Protein AF-A0A8T6A1T8-F1 (afdb_monomer_lite)

InterPro domains:
  IPR002736 Triphosphoribosyl-dephospho-CoA protein [PF01874] (1-61)
  IPR002736 Triphosphoribosyl-dephospho-CoA protein [PTHR30201] (1-63)

pLDDT: mean 91.35, std 7.73, range [53.19, 97.0]

Sequence (63 aa):
SRGGEGGLRWLQREAQTLLQKGGIRTPADLDYLRQFDRECIERNLSPGGSADLLILTWFLAQI

Secondary structure (DSSP, 8-state):
-TTHHHHHH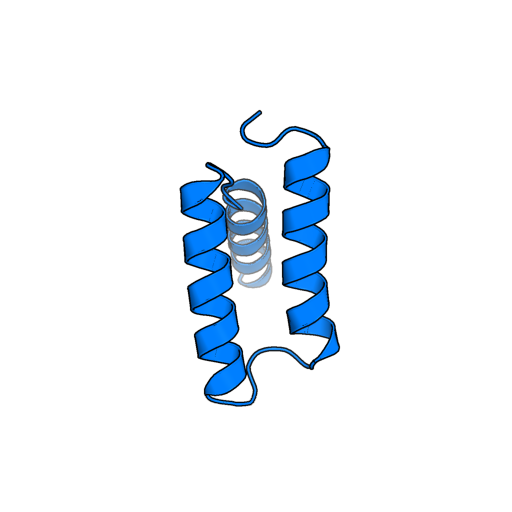HHHHHHHHHHHTTSS-SHHHHHHHHHHHHHHHHTT---HHHHHHHHHHHHHHT-

Foldseek 3Di:
DQQPPNLVVVLVVLVVVCVVVVHPDDPVSVVSVVVSVVVCVVSVHDPVVVVVVVVVVVVVVVD

Radius of gyration: 13.33 Å; chains: 1; bounding box: 22×36×31 Å

Organism: Escherichia coli (NCBI:txid562)

Structure (mmCIF, N/CA/C/O backbone):
data_AF-A0A8T6A1T8-F1
#
_entry.id   AF-A0A8T6A1T8-F1
#
loop_
_atom_site.group_PDB
_atom_site.id
_atom_site.type_symbol
_atom_site.label_atom_id
_atom_site.label_alt_id
_atom_site.label_comp_id
_atom_site.label_asym_id
_atom_site.label_entity_id
_atom_site.label_seq_id
_atom_site.pdbx_PDB_ins_code
_atom_site.Cartn_x
_atom_site.Cartn_y
_atom_site.Cartn_z
_atom_site.occupancy
_atom_site.B_iso_or_equiv
_atom_site.auth_seq_id
_atom_site.auth_comp_id
_atom_site.auth_asym_id
_atom_site.auth_atom_id
_atom_site.pdbx_PDB_model_num
ATOM 1 N N . SER A 1 1 ? 6.121 -1.634 -18.036 1.00 53.19 1 SER A N 1
ATOM 2 C CA . SER A 1 1 ? 5.149 -1.267 -16.983 1.00 53.19 1 SER A CA 1
ATOM 3 C C . SER A 1 1 ? 4.882 -2.488 -16.121 1.00 53.19 1 SER A C 1
ATOM 5 O O . SER A 1 1 ? 4.385 -3.470 -16.654 1.00 53.19 1 SER A O 1
ATOM 7 N N . ARG A 1 2 ? 5.328 -2.506 -14.857 1.00 61.22 2 ARG A N 1
ATOM 8 C CA . ARG A 1 2 ? 5.769 -3.739 -14.157 1.00 61.22 2 ARG A CA 1
ATOM 9 C C . ARG A 1 2 ? 4.693 -4.784 -13.778 1.00 61.22 2 ARG A C 1
ATOM 11 O O . ARG A 1 2 ? 5.035 -5.787 -13.181 1.00 61.22 2 ARG A O 1
ATOM 18 N N . GLY A 1 3 ? 3.438 -4.619 -14.197 1.00 68.88 3 GLY A N 1
ATOM 19 C CA . GLY A 1 3 ? 2.380 -5.628 -14.021 1.00 68.88 3 GLY A CA 1
ATOM 20 C C . GLY A 1 3 ? 1.364 -5.736 -15.154 1.00 68.88 3 GLY A C 1
ATOM 21 O O . GLY A 1 3 ? 0.452 -6.557 -15.084 1.00 68.88 3 GLY A O 1
ATOM 22 N N . GLY A 1 4 ? 1.473 -4.883 -16.178 1.00 85.31 4 GLY A N 1
ATOM 23 C CA . GLY A 1 4 ? 0.402 -4.696 -17.156 1.00 85.31 4 GLY A CA 1
ATOM 24 C C . GLY A 1 4 ? -0.962 -4.407 -16.510 1.00 85.31 4 GLY A C 1
ATOM 25 O O . GLY A 1 4 ? -1.081 -4.081 -15.329 1.00 85.31 4 GLY A O 1
ATOM 26 N N . GLU A 1 5 ? -2.017 -4.549 -17.301 1.00 86.75 5 GLU A N 1
ATOM 27 C CA . GLU A 1 5 ? -3.396 -4.345 -16.851 1.00 86.75 5 GLU A CA 1
ATOM 28 C C . GLU A 1 5 ? -3.848 -5.417 -15.835 1.00 86.75 5 GLU A C 1
ATOM 30 O O . GLU A 1 5 ? -4.610 -5.139 -14.911 1.00 86.75 5 GLU A O 1
ATOM 35 N N . GLY A 1 6 ? -3.344 -6.650 -15.973 1.00 89.25 6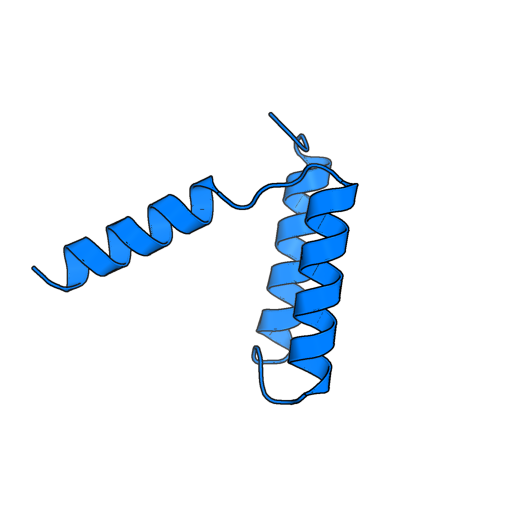 GLY A N 1
ATOM 36 C CA . GLY A 1 6 ? -3.644 -7.759 -15.062 1.00 89.25 6 GLY A CA 1
ATOM 37 C C . GLY A 1 6 ? -3.125 -7.520 -13.643 1.00 89.25 6 GLY A C 1
ATOM 38 O O . GLY A 1 6 ? -3.885 -7.654 -12.686 1.00 89.25 6 GLY A O 1
ATOM 39 N N . GLY A 1 7 ? -1.864 -7.104 -13.511 1.00 90.88 7 GLY A N 1
ATOM 40 C CA . GLY A 1 7 ? -1.261 -6.764 -12.223 1.00 90.88 7 GLY A CA 1
ATOM 41 C C . GLY A 1 7 ? -1.921 -5.552 -11.572 1.00 90.88 7 GLY A C 1
ATOM 42 O O . GLY A 1 7 ? -2.154 -5.566 -10.367 1.00 90.88 7 GLY A O 1
ATOM 43 N N . LEU A 1 8 ? -2.310 -4.545 -12.365 1.00 90.62 8 LEU A N 1
ATOM 44 C CA . LEU A 1 8 ? -3.065 -3.396 -11.860 1.00 90.62 8 LEU A CA 1
ATOM 45 C C . LEU A 1 8 ? -4.426 -3.816 -11.289 1.00 90.62 8 LEU A C 1
ATOM 47 O O . LEU A 1 8 ? -4.752 -3.451 -10.162 1.00 90.62 8 LEU A O 1
ATOM 51 N N . ARG A 1 9 ? -5.201 -4.621 -12.030 1.00 93.12 9 ARG A N 1
ATOM 52 C CA . ARG A 1 9 ? -6.499 -5.130 -11.557 1.00 93.12 9 ARG A CA 1
ATOM 53 C C . ARG A 1 9 ? -6.376 -5.970 -10.293 1.00 93.12 9 ARG A C 1
ATOM 55 O O . ARG A 1 9 ? -7.260 -5.921 -9.443 1.00 93.12 9 ARG A O 1
ATOM 62 N N . TRP A 1 10 ? -5.321 -6.774 -10.188 1.00 93.88 10 TRP A N 1
ATOM 63 C CA . TRP A 1 10 ? -5.064 -7.565 -8.990 1.00 93.88 10 TRP A CA 1
ATOM 64 C C . TRP A 1 10 ? -4.741 -6.659 -7.793 1.00 93.88 10 TRP A C 1
ATOM 66 O O . TRP A 1 10 ? -5.421 -6.749 -6.776 1.00 93.88 10 TRP A O 1
ATOM 76 N N . LEU A 1 11 ? -3.813 -5.709 -7.953 1.00 93.75 11 LEU A N 1
ATOM 77 C CA . LEU A 1 11 ? -3.432 -4.757 -6.903 1.00 93.75 11 LEU A CA 1
ATOM 78 C C . LEU A 1 11 ? -4.644 -3.959 -6.391 1.00 93.75 11 LEU A C 1
ATOM 80 O O . LEU A 1 11 ? -4.851 -3.830 -5.186 1.00 93.75 11 LEU A O 1
ATOM 84 N N . GLN A 1 12 ? -5.471 -3.454 -7.312 1.00 93.56 12 GLN A N 1
ATOM 85 C CA . GLN A 1 12 ? -6.695 -2.721 -6.981 1.00 93.56 12 GLN A CA 1
ATOM 86 C C . GLN A 1 12 ? -7.695 -3.589 -6.210 1.00 93.56 12 GLN A C 1
ATOM 88 O O . GLN A 1 12 ? -8.319 -3.102 -5.272 1.00 93.56 12 GLN A O 1
ATOM 93 N N . ARG A 1 13 ? -7.834 -4.868 -6.574 1.00 95.44 13 ARG A N 1
ATOM 94 C CA . ARG A 1 13 ? -8.753 -5.806 -5.915 1.00 95.44 13 ARG A CA 1
ATOM 95 C C . ARG A 1 13 ? -8.337 -6.114 -4.481 1.00 95.44 13 ARG A C 1
ATOM 97 O O . ARG A 1 13 ? -9.191 -6.080 -3.597 1.00 95.44 13 ARG A O 1
ATOM 104 N N . GLU A 1 14 ? -7.059 -6.395 -4.241 1.00 94.88 14 GLU A N 1
ATOM 105 C CA . GLU A 1 14 ? -6.557 -6.674 -2.888 1.00 94.88 14 GLU A CA 1
ATOM 106 C C . GLU A 1 14 ? -6.695 -5.437 -1.990 1.00 94.88 14 GLU A C 1
ATOM 108 O O . GLU A 1 14 ? -7.250 -5.514 -0.890 1.00 94.88 14 GLU A O 1
ATOM 113 N N . ALA A 1 15 ? -6.309 -4.262 -2.501 1.00 94.62 15 ALA A N 1
ATOM 114 C CA . ALA A 1 15 ? -6.496 -3.000 -1.791 1.00 94.62 15 ALA A CA 1
ATOM 115 C C . ALA A 1 15 ? -7.981 -2.736 -1.479 1.00 94.62 15 ALA A C 1
ATOM 117 O O . ALA A 1 15 ? -8.335 -2.394 -0.350 1.00 94.62 15 ALA A O 1
ATOM 118 N N . GLN A 1 16 ? -8.874 -2.946 -2.452 1.00 95.62 16 GLN A N 1
ATOM 119 C CA . GLN A 1 16 ? -10.311 -2.757 -2.267 1.00 95.62 16 GLN A CA 1
ATOM 120 C C . GLN A 1 16 ? -10.906 -3.758 -1.270 1.00 95.62 16 GLN A C 1
ATOM 122 O O . GLN A 1 16 ? -11.769 -3.380 -0.482 1.00 95.62 16 GLN A O 1
ATOM 127 N N . THR A 1 17 ? -10.424 -5.001 -1.252 1.00 95.31 17 THR A N 1
ATOM 128 C CA . THR A 1 17 ? -10.855 -6.031 -0.295 1.00 95.31 17 THR A CA 1
ATOM 129 C C . THR A 1 17 ? -10.545 -5.609 1.139 1.00 95.31 17 THR A C 1
ATOM 131 O O . THR A 1 17 ? -11.411 -5.703 2.010 1.00 95.31 17 THR A O 1
ATOM 134 N N . LEU A 1 18 ? -9.340 -5.088 1.393 1.00 94.31 18 LEU A N 1
ATOM 135 C CA . LEU A 1 18 ? -8.969 -4.565 2.710 1.00 94.31 18 LEU A CA 1
ATOM 136 C C . LEU A 1 18 ? -9.826 -3.351 3.102 1.00 94.31 18 LEU A C 1
ATOM 138 O O . LEU A 1 18 ? -10.316 -3.268 4.227 1.00 94.31 18 LEU A O 1
ATOM 142 N N . LEU A 1 19 ? -10.062 -2.427 2.167 1.00 94.75 19 LEU A N 1
ATOM 143 C CA . LEU A 1 19 ? -10.886 -1.241 2.414 1.00 94.75 19 LEU A CA 1
ATOM 144 C C . LEU A 1 19 ? -12.356 -1.589 2.692 1.00 94.75 19 LEU A C 1
ATOM 146 O O . LEU A 1 19 ? -12.953 -1.012 3.598 1.00 94.75 19 LEU A O 1
ATOM 150 N N . GLN A 1 20 ? -12.934 -2.556 1.975 1.00 95.00 20 GLN A N 1
ATOM 151 C CA . GLN A 1 20 ? -14.313 -3.018 2.186 1.00 95.00 20 GLN A CA 1
ATOM 152 C C . GLN A 1 20 ? -14.512 -3.684 3.552 1.00 95.00 20 GLN A C 1
ATOM 154 O O . GLN A 1 20 ? -15.583 -3.559 4.143 1.00 95.00 20 GLN A O 1
ATOM 159 N N . LYS A 1 21 ? -13.472 -4.329 4.095 1.00 92.31 21 LYS A N 1
ATOM 160 C CA . LYS A 1 21 ? -13.460 -4.836 5.480 1.00 92.31 21 LYS A CA 1
ATOM 161 C C . LYS A 1 21 ? -13.346 -3.721 6.529 1.00 92.31 21 LYS A C 1
ATOM 163 O O . LYS A 1 21 ? -13.465 -3.975 7.725 1.00 92.31 21 LYS A O 1
ATOM 168 N N . GLY A 1 22 ? -13.172 -2.475 6.087 1.00 93.12 22 GLY A N 1
ATOM 169 C CA . GLY A 1 22 ? -13.060 -1.300 6.939 1.00 93.12 22 GLY A CA 1
ATOM 170 C C . GLY A 1 22 ? -11.625 -0.854 7.213 1.00 93.12 22 GLY A C 1
ATOM 171 O O . GLY A 1 22 ? -11.419 -0.045 8.121 1.00 93.12 22 GLY A O 1
ATOM 172 N N . GLY A 1 23 ? -10.658 -1.356 6.441 1.00 93.19 23 GLY A N 1
ATOM 173 C CA . GLY A 1 23 ? -9.237 -1.082 6.615 1.00 93.19 23 GLY A CA 1
ATOM 174 C C . GLY A 1 23 ? -8.610 -1.936 7.716 1.00 93.19 23 GLY A C 1
ATOM 175 O O . GLY A 1 23 ? -9.082 -3.025 8.026 1.00 93.19 23 GLY A O 1
ATOM 176 N N . ILE A 1 24 ? -7.529 -1.433 8.311 1.00 94.81 24 ILE A N 1
ATOM 177 C CA . ILE A 1 24 ? -6.809 -2.126 9.383 1.00 94.81 24 ILE A CA 1
ATOM 178 C C . ILE A 1 24 ? -7.531 -1.865 10.707 1.00 94.81 24 ILE A C 1
ATOM 180 O O . ILE A 1 24 ? -7.428 -0.769 11.259 1.00 94.81 24 ILE A O 1
ATOM 184 N N . ARG A 1 25 ? -8.275 -2.853 11.215 1.00 94.69 25 ARG A N 1
ATOM 185 C CA . ARG A 1 25 ? -9.008 -2.750 12.494 1.00 94.69 25 ARG A CA 1
ATOM 186 C C . ARG A 1 25 ? -8.601 -3.818 13.497 1.00 94.69 25 ARG A C 1
ATOM 188 O O . ARG A 1 25 ? -8.727 -3.616 14.701 1.00 94.69 25 ARG A O 1
ATOM 195 N N . THR A 1 26 ? -8.117 -4.947 13.001 1.00 94.88 26 THR A N 1
ATOM 196 C CA . THR A 1 26 ? -7.705 -6.104 13.788 1.00 94.88 26 THR A CA 1
ATOM 197 C C . THR A 1 26 ? -6.266 -6.504 13.452 1.00 94.88 26 THR A C 1
ATOM 199 O O . THR A 1 26 ? -5.761 -6.159 12.380 1.00 94.88 26 THR A O 1
ATOM 202 N N . PRO 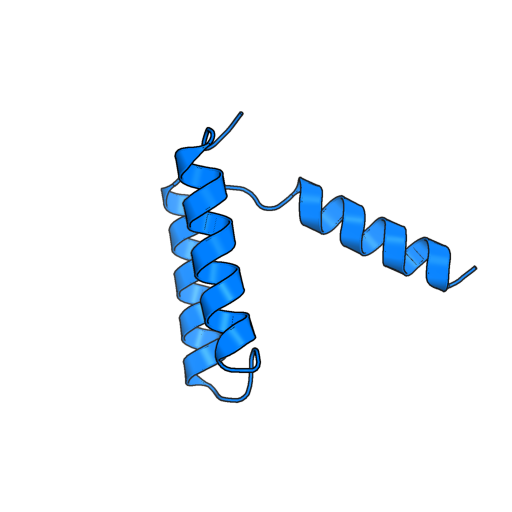A 1 27 ? -5.589 -7.277 14.322 1.00 95.19 27 PRO A N 1
ATOM 203 C CA . PRO A 1 27 ? -4.280 -7.844 13.998 1.00 95.19 27 PRO A CA 1
ATOM 204 C C . PRO A 1 27 ? -4.283 -8.681 12.709 1.00 95.19 27 PRO A C 1
ATOM 206 O O . PRO A 1 27 ? -3.329 -8.625 11.939 1.00 95.19 27 PRO A O 1
ATOM 209 N N . ALA A 1 28 ? -5.386 -9.384 12.427 1.00 94.50 28 ALA A N 1
ATOM 210 C CA . ALA A 1 28 ? -5.538 -10.179 11.212 1.00 94.50 28 ALA A CA 1
ATOM 211 C C . ALA A 1 28 ? -5.528 -9.321 9.932 1.00 94.50 28 ALA A C 1
ATOM 213 O O . ALA A 1 28 ? -4.999 -9.755 8.911 1.00 94.50 28 ALA A O 1
ATOM 214 N N . ASP A 1 29 ? -6.054 -8.092 9.980 1.00 94.94 29 ASP A N 1
ATOM 215 C CA . ASP A 1 29 ? -6.016 -7.168 8.838 1.00 94.94 29 ASP A CA 1
ATOM 216 C C . ASP A 1 29 ? -4.588 -6.690 8.550 1.00 94.94 29 ASP A C 1
ATOM 218 O O . ASP A 1 29 ? -4.201 -6.518 7.393 1.00 94.94 29 ASP A O 1
ATOM 222 N N . LEU A 1 30 ? -3.785 -6.504 9.603 1.00 95.62 30 LEU A N 1
ATOM 223 C CA . LEU A 1 30 ? -2.375 -6.148 9.466 1.00 95.62 30 LEU A CA 1
ATOM 224 C C . LEU A 1 30 ? -1.564 -7.309 8.879 1.00 95.62 30 LEU A C 1
ATOM 226 O O . LEU A 1 30 ? -0.705 -7.090 8.025 1.00 95.62 30 LEU A O 1
ATOM 230 N N . ASP A 1 31 ? -1.847 -8.539 9.300 1.00 96.25 31 ASP A N 1
ATOM 231 C CA . ASP A 1 31 ? -1.205 -9.726 8.735 1.00 96.25 31 ASP A CA 1
ATOM 232 C C . ASP A 1 31 ? -1.606 -9.951 7.274 1.00 96.25 31 ASP A C 1
ATOM 234 O O . ASP A 1 31 ? -0.750 -10.277 6.448 1.00 96.25 31 ASP A O 1
ATOM 238 N N . TYR A 1 32 ? -2.867 -9.679 6.923 1.00 95.38 32 TYR A N 1
ATOM 239 C CA . TYR A 1 32 ? -3.314 -9.649 5.532 1.00 95.38 32 TYR A CA 1
ATOM 240 C C . TYR A 1 32 ? -2.568 -8.582 4.721 1.00 95.38 32 TYR A C 1
ATOM 242 O O . TYR A 1 32 ? -2.072 -8.885 3.640 1.00 95.38 32 TYR A O 1
ATOM 250 N N . LEU A 1 33 ? -2.416 -7.359 5.242 1.00 95.31 33 LEU A N 1
ATOM 251 C CA . LEU A 1 33 ? -1.667 -6.302 4.556 1.00 95.31 33 LEU A CA 1
ATOM 252 C C . LEU A 1 33 ? -0.196 -6.688 4.331 1.00 95.31 33 LEU A C 1
ATOM 254 O O . LEU A 1 33 ? 0.345 -6.449 3.256 1.00 95.31 33 LEU A O 1
ATOM 258 N N . ARG A 1 34 ? 0.449 -7.324 5.316 1.00 95.81 34 ARG A N 1
ATOM 259 C CA . ARG A 1 34 ? 1.824 -7.836 5.178 1.00 95.81 34 ARG A CA 1
ATOM 260 C C . ARG A 1 34 ? 1.926 -8.935 4.124 1.00 95.81 34 ARG A C 1
ATOM 262 O O . ARG A 1 34 ? 2.913 -8.994 3.397 1.00 95.81 34 ARG A O 1
ATOM 269 N N . GLN A 1 35 ? 0.933 -9.819 4.051 1.00 95.75 35 GLN A N 1
ATOM 270 C CA . GLN A 1 35 ? 0.871 -10.835 3.002 1.00 95.75 35 GLN A CA 1
ATOM 271 C C . GLN A 1 35 ? 0.680 -10.191 1.626 1.00 95.75 35 GLN A C 1
ATOM 273 O O . GLN A 1 35 ? 1.400 -10.535 0.693 1.00 95.75 35 GLN A O 1
ATOM 278 N N . PHE A 1 36 ? -0.224 -9.220 1.518 1.00 95.12 36 PHE A N 1
ATOM 279 C CA . PHE A 1 36 ? -0.453 -8.461 0.295 1.00 95.12 36 PHE A CA 1
ATOM 280 C C . PHE A 1 36 ? 0.830 -7.762 -0.198 1.00 95.12 36 PHE A C 1
ATOM 282 O O . PHE A 1 36 ? 1.153 -7.850 -1.383 1.00 95.12 36 PHE A O 1
ATOM 289 N N . ASP A 1 37 ? 1.605 -7.145 0.698 1.00 94.25 37 ASP A N 1
ATOM 290 C CA . ASP A 1 37 ? 2.900 -6.530 0.369 1.00 94.25 37 ASP A CA 1
ATOM 291 C C . ASP A 1 37 ? 3.922 -7.551 -0.172 1.00 94.25 37 ASP A C 1
ATOM 293 O O . ASP A 1 37 ? 4.520 -7.337 -1.230 1.00 94.25 37 ASP A O 1
ATOM 297 N N . ARG A 1 38 ? 4.054 -8.719 0.476 1.00 95.12 38 ARG A N 1
ATOM 298 C CA . ARG A 1 38 ? 4.899 -9.816 -0.037 1.00 95.12 38 ARG A CA 1
ATOM 299 C C . ARG A 1 38 ? 4.486 -10.244 -1.441 1.00 95.12 38 ARG A C 1
ATOM 301 O O . ARG A 1 38 ? 5.330 -10.393 -2.321 1.00 95.12 38 ARG A O 1
ATOM 308 N N . GLU A 1 39 ? 3.187 -10.395 -1.668 1.00 94.38 39 GLU A N 1
ATOM 309 C CA . GLU A 1 39 ? 2.649 -10.797 -2.964 1.00 94.38 39 GLU A CA 1
ATOM 310 C C . GLU A 1 39 ? 2.895 -9.756 -4.063 1.00 94.38 39 GLU A C 1
ATOM 312 O O . GLU A 1 39 ? 3.089 -10.130 -5.225 1.00 94.38 39 GLU A O 1
ATOM 317 N N . CYS A 1 40 ? 2.938 -8.469 -3.706 1.00 92.81 40 CYS A N 1
ATOM 318 C CA . CYS A 1 40 ? 3.346 -7.400 -4.612 1.00 92.81 40 CYS A CA 1
ATOM 319 C C . CYS A 1 40 ? 4.809 -7.566 -5.037 1.00 92.81 40 CYS A C 1
ATOM 321 O O . CYS A 1 40 ? 5.101 -7.528 -6.233 1.00 92.81 40 CYS A O 1
ATOM 323 N N . ILE A 1 41 ? 5.712 -7.820 -4.083 1.00 91.88 41 ILE A N 1
ATOM 324 C CA . ILE A 1 41 ? 7.143 -8.039 -4.343 1.00 91.88 41 ILE A CA 1
ATOM 325 C C . ILE A 1 41 ? 7.351 -9.250 -5.261 1.00 91.88 41 ILE A C 1
ATOM 327 O O . ILE A 1 41 ? 8.035 -9.134 -6.279 1.00 91.88 41 ILE A O 1
ATOM 331 N N . GLU A 1 42 ? 6.717 -10.385 -4.957 1.00 93.44 42 GLU A N 1
ATOM 332 C CA . GLU A 1 42 ? 6.806 -11.614 -5.764 1.00 93.44 42 GLU A CA 1
ATOM 333 C C . GLU A 1 42 ? 6.336 -11.404 -7.209 1.00 93.44 42 GLU A C 1
ATOM 335 O O . GLU A 1 42 ? 6.921 -11.937 -8.152 1.00 93.44 42 GLU A O 1
ATOM 340 N N . ARG A 1 43 ? 5.294 -10.587 -7.398 1.00 89.62 43 ARG A N 1
ATOM 341 C CA . ARG A 1 43 ? 4.733 -10.259 -8.717 1.00 89.62 43 ARG A CA 1
ATOM 342 C C . ARG A 1 43 ? 5.438 -9.080 -9.396 1.00 89.62 43 ARG A C 1
ATOM 344 O O . ARG A 1 43 ? 5.022 -8.684 -10.484 1.00 89.62 43 ARG A O 1
ATOM 351 N N . ASN A 1 44 ? 6.486 -8.518 -8.785 1.00 90.12 44 ASN A N 1
ATOM 352 C CA . ASN A 1 44 ? 7.187 -7.309 -9.237 1.00 90.12 44 ASN A CA 1
ATOM 353 C C . ASN A 1 44 ? 6.242 -6.099 -9.426 1.00 90.12 44 ASN A C 1
ATOM 355 O O . ASN A 1 44 ? 6.459 -5.234 -10.279 1.00 90.12 44 ASN A O 1
ATOM 359 N N . LEU A 1 45 ? 5.170 -6.046 -8.634 1.00 89.81 45 LEU A N 1
ATOM 360 C CA . LEU A 1 45 ? 4.188 -4.971 -8.620 1.00 89.81 45 LEU A CA 1
ATOM 361 C C . LEU A 1 45 ? 4.598 -3.948 -7.568 1.00 89.81 45 LEU A C 1
ATOM 363 O O . LEU A 1 45 ? 4.781 -4.281 -6.404 1.00 89.81 45 LEU A O 1
ATOM 367 N N . SER A 1 46 ? 4.720 -2.687 -7.973 1.00 84.69 46 SER A N 1
ATOM 368 C CA . SER A 1 46 ? 5.015 -1.59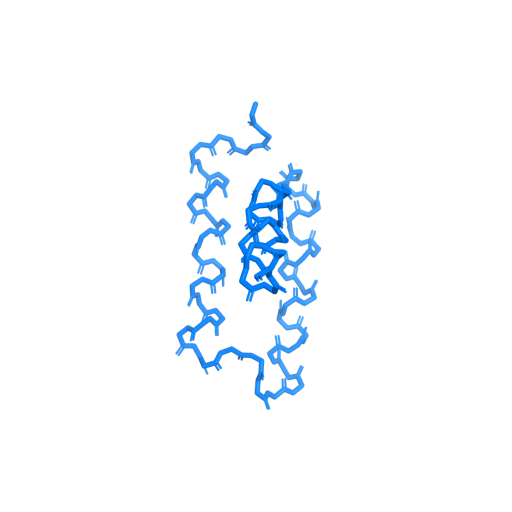1 -7.053 1.00 84.69 46 SER A CA 1
ATOM 369 C C . SER A 1 46 ? 3.892 -0.555 -7.102 1.00 84.69 46 SER A C 1
ATOM 371 O O . SER A 1 46 ? 3.607 -0.040 -8.189 1.00 84.69 46 SER A O 1
ATOM 373 N N . PRO A 1 47 ? 3.286 -0.196 -5.955 1.00 82.94 47 PRO A N 1
ATOM 374 C CA . PRO A 1 47 ? 2.326 0.900 -5.853 1.00 82.94 47 PRO A CA 1
ATOM 375 C C . PRO A 1 47 ? 3.003 2.288 -5.788 1.00 82.94 47 PRO A C 1
ATOM 377 O O . PRO A 1 47 ? 2.391 3.244 -5.313 1.00 82.94 47 PRO A O 1
ATOM 380 N N . GLY A 1 48 ? 4.252 2.430 -6.255 1.00 85.69 48 GLY A N 1
ATOM 381 C CA . GLY A 1 48 ? 5.042 3.664 -6.125 1.00 85.69 48 GLY A CA 1
ATOM 382 C C . GLY A 1 48 ? 4.320 4.919 -6.623 1.00 85.69 48 GLY A C 1
ATOM 383 O O . GLY A 1 48 ? 4.196 5.881 -5.877 1.00 85.69 48 GLY A O 1
ATOM 384 N N . GLY A 1 49 ? 3.706 4.868 -7.809 1.00 86.81 49 GLY A N 1
ATOM 385 C 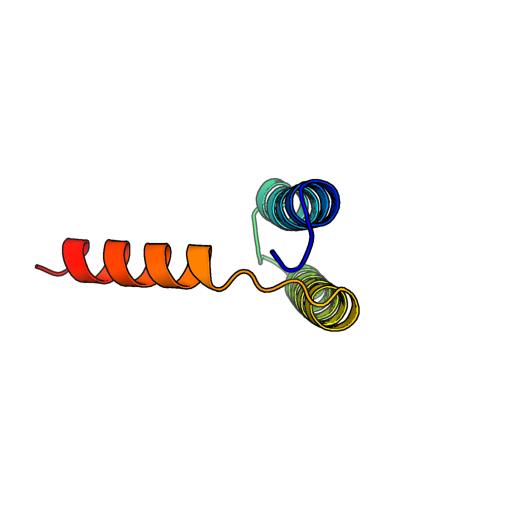CA . GLY A 1 49 ? 2.984 6.027 -8.351 1.00 86.81 49 GLY A CA 1
ATOM 386 C C . GLY A 1 49 ? 1.812 6.496 -7.477 1.00 86.81 49 GLY A C 1
ATOM 387 O O . GLY A 1 49 ? 1.563 7.691 -7.372 1.00 86.81 49 GLY A O 1
ATOM 388 N N . SER A 1 50 ? 1.106 5.583 -6.800 1.00 88.25 50 SER A N 1
ATOM 389 C CA . SER A 1 50 ? 0.074 5.973 -5.827 1.00 88.25 50 SER A CA 1
ATOM 390 C C . SER A 1 50 ? 0.660 6.541 -4.534 1.00 88.25 50 SER A C 1
ATOM 392 O O . SER A 1 50 ? 0.043 7.423 -3.941 1.00 88.25 50 SER A O 1
ATOM 394 N N . ALA A 1 51 ? 1.841 6.083 -4.110 1.00 90.12 51 ALA A N 1
ATOM 395 C CA . ALA A 1 51 ? 2.538 6.654 -2.959 1.00 90.12 51 ALA A CA 1
ATOM 396 C C . ALA A 1 51 ? 3.012 8.089 -3.250 1.00 90.12 51 ALA A C 1
ATOM 398 O O . ALA A 1 51 ? 2.817 8.967 -2.412 1.00 90.12 51 ALA A O 1
ATOM 399 N N . ASP A 1 52 ? 3.533 8.340 -4.455 1.00 93.75 52 ASP A N 1
ATOM 400 C CA . ASP A 1 52 ? 3.939 9.674 -4.914 1.00 93.75 52 ASP A CA 1
ATOM 401 C C . ASP A 1 52 ? 2.748 10.647 -4.923 1.00 93.75 52 ASP A C 1
ATOM 403 O O . ASP A 1 52 ? 2.823 11.763 -4.410 1.00 93.75 52 ASP A O 1
ATOM 407 N N . LEU A 1 53 ? 1.600 10.211 -5.451 1.00 93.56 53 LEU A N 1
ATOM 408 C CA . LEU A 1 53 ? 0.382 11.024 -5.433 1.00 93.56 53 LEU A CA 1
ATOM 409 C C . LEU A 1 53 ? -0.119 11.287 -4.009 1.00 93.56 53 LEU A C 1
ATOM 411 O O . LEU A 1 53 ? -0.558 12.400 -3.713 1.00 93.56 53 LEU A O 1
ATOM 415 N N . LEU A 1 54 ? -0.047 10.290 -3.123 1.00 92.81 54 LEU A N 1
ATOM 416 C CA . LEU A 1 54 ? -0.458 10.439 -1.730 1.00 92.81 54 LEU A CA 1
ATOM 417 C C . LEU A 1 54 ? 0.403 11.476 -1.000 1.00 92.81 54 LEU A C 1
ATOM 419 O O . LEU A 1 54 ? -0.149 12.358 -0.343 1.00 92.81 54 LEU A O 1
ATOM 423 N N . ILE A 1 55 ? 1.733 11.409 -1.139 1.00 94.94 55 ILE A N 1
ATOM 424 C CA . ILE A 1 55 ? 2.629 12.362 -0.471 1.00 94.94 55 ILE A CA 1
ATOM 425 C C . ILE A 1 55 ? 2.477 13.776 -1.038 1.00 94.94 55 ILE A C 1
ATOM 427 O O . ILE A 1 55 ? 2.455 14.733 -0.267 1.00 94.94 55 ILE A O 1
ATOM 431 N N . LEU A 1 56 ? 2.290 13.921 -2.355 1.00 96.69 56 LEU A N 1
ATOM 432 C CA . LEU A 1 56 ? 2.029 15.222 -2.978 1.00 96.69 56 LEU A CA 1
ATOM 433 C C . LEU A 1 56 ? 0.702 15.822 -2.506 1.00 96.69 56 LEU A C 1
ATOM 435 O O . LEU A 1 56 ? 0.647 17.002 -2.170 1.00 96.69 56 LEU A O 1
ATOM 439 N N . THR A 1 57 ? -0.357 15.012 -2.440 1.00 95.94 57 THR A N 1
ATOM 440 C CA . THR A 1 57 ? -1.671 15.457 -1.948 1.00 95.94 57 THR A CA 1
ATOM 441 C C . THR A 1 57 ? -1.585 15.896 -0.490 1.00 95.94 57 THR A C 1
ATOM 443 O O . THR A 1 57 ? -2.128 16.936 -0.127 1.00 95.94 57 THR A O 1
ATOM 446 N N . TRP A 1 58 ? -0.871 15.131 0.342 1.00 96.38 58 TRP A N 1
ATOM 447 C CA . TRP A 1 58 ? -0.644 15.492 1.737 1.00 96.38 58 TRP A CA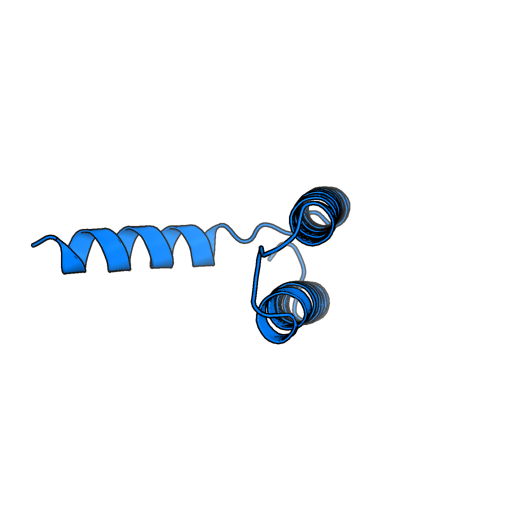 1
ATOM 448 C C . TRP A 1 58 ? 0.145 16.798 1.860 1.00 96.38 58 TRP A C 1
ATOM 450 O O . TRP A 1 58 ? -0.294 17.692 2.573 1.00 96.38 58 TRP A O 1
ATOM 460 N N . PHE A 1 59 ? 1.251 16.946 1.123 1.00 96.94 59 PHE A N 1
ATOM 461 C CA . PHE A 1 59 ? 2.073 18.158 1.127 1.00 96.94 59 PHE A CA 1
ATOM 462 C C . PHE A 1 59 ? 1.265 19.403 0.751 1.00 96.94 59 PHE A C 1
ATOM 464 O O . PHE A 1 59 ? 1.298 20.390 1.478 1.00 96.94 59 PHE A O 1
ATOM 471 N N . LEU A 1 60 ? 0.490 19.342 -0.338 1.00 97.00 60 LEU A N 1
ATOM 472 C CA . LEU A 1 60 ? -0.345 20.459 -0.788 1.00 97.00 60 LEU A CA 1
ATOM 473 C C . LEU A 1 60 ? -1.439 20.832 0.220 1.00 97.00 60 LEU A C 1
ATOM 475 O O . LEU A 1 60 ? -1.798 21.997 0.308 1.00 97.00 60 LEU A O 1
ATOM 479 N N . ALA A 1 61 ? -1.956 19.867 0.983 1.00 96.00 61 ALA A N 1
ATOM 480 C CA . ALA A 1 61 ? -2.948 20.123 2.025 1.00 96.00 61 ALA A CA 1
ATOM 481 C C . ALA A 1 61 ? -2.360 20.761 3.300 1.00 96.00 61 ALA A C 1
ATOM 483 O O . ALA A 1 61 ? -3.125 21.150 4.179 1.00 96.00 61 ALA A O 1
ATOM 484 N N . GLN A 1 62 ? -1.030 20.804 3.447 1.00 92.12 62 GLN A N 1
ATOM 485 C CA . GLN A 1 62 ? -0.337 21.442 4.577 1.00 92.12 62 GLN A CA 1
ATOM 486 C C . GLN A 1 62 ? 0.163 22.864 4.264 1.00 92.12 62 GLN A C 1
ATOM 488 O O . GLN A 1 62 ? 0.745 23.498 5.145 1.00 92.12 62 GLN A O 1
ATOM 493 N N . ILE A 1 63 ? -0.027 23.344 3.031 1.00 81.88 63 ILE A N 1
ATOM 494 C CA . ILE A 1 63 ? 0.269 24.722 2.605 1.00 81.88 63 ILE A CA 1
ATOM 495 C C . ILE A 1 63 ? -0.979 25.578 2.813 1.00 81.88 63 ILE A C 1
ATOM 497 O O . ILE A 1 63 ? -0.823 26.706 3.329 1.00 81.88 63 ILE A O 1
#